Protein AF-A0A7K2Q4Z9-F1 (afdb_monomer_lite)

Secondary structure (DSSP, 8-state):
---EEEEEEEEEE-TT-SS--EEEEEEEEE-TT-------------B-GGGSPPPHHHHHHTHHHH-SGGGHHHHS--B-

Sequence (80 aa):
MTDFSFACTGVRADPYAAGPTLVFRLRITTAPDKRVHALALRCQIRIEPARRGYGTGEAAALHDLFGERARWGNTLQPLQ

pLDDT: mean 90.37, std 5.85, range [54.0, 96.44]

Structure (mmCIF, N/CA/C/O backbone):
data_AF-A0A7K2Q4Z9-F1
#
_entry.id   AF-A0A7K2Q4Z9-F1
#
loop_
_atom_site.group_PDB
_atom_site.id
_atom_site.type_symbol
_atom_site.label_atom_id
_atom_site.label_alt_id
_atom_site.label_comp_id
_atom_site.label_asym_id
_atom_site.label_entity_id
_atom_site.label_seq_id
_atom_site.pdbx_PDB_ins_code
_atom_site.Cartn_x
_atom_site.Cartn_y
_atom_site.Cartn_z
_atom_site.occupancy
_atom_site.B_iso_or_equiv
_atom_site.auth_seq_id
_atom_site.auth_comp_id
_atom_site.auth_asym_id
_atom_site.auth_atom_id
_atom_site.pdbx_PDB_model_num
ATOM 1 N N . MET A 1 1 ? -13.226 14.570 18.703 1.00 54.00 1 MET A N 1
ATOM 2 C CA . MET A 1 1 ? -12.945 13.530 17.688 1.00 54.00 1 MET A CA 1
ATOM 3 C C . MET A 1 1 ? -12.558 12.251 18.402 1.00 54.00 1 MET A C 1
ATOM 5 O O . MET A 1 1 ? -11.797 12.320 19.359 1.00 54.00 1 MET A O 1
ATOM 9 N N . THR A 1 2 ? -13.099 11.106 17.995 1.00 63.75 2 THR A N 1
ATOM 10 C CA . THR A 1 2 ? -12.623 9.811 18.493 1.00 63.75 2 THR A CA 1
ATOM 11 C C . THR A 1 2 ? -11.208 9.608 17.970 1.00 63.75 2 THR A C 1
ATOM 13 O O . THR A 1 2 ? -11.001 9.608 16.762 1.00 63.75 2 THR A O 1
ATOM 16 N N . ASP A 1 3 ? -10.240 9.531 18.878 1.00 84.69 3 ASP A N 1
ATOM 17 C CA . ASP A 1 3 ? -8.833 9.413 18.516 1.00 84.69 3 ASP A CA 1
ATOM 18 C C . ASP A 1 3 ? -8.557 8.000 17.982 1.00 84.69 3 ASP A C 1
ATOM 20 O O . ASP A 1 3 ? -8.568 7.013 18.731 1.00 84.69 3 ASP A O 1
ATOM 24 N N . PHE A 1 4 ? -8.422 7.905 16.660 1.00 89.81 4 PHE A N 1
ATOM 25 C CA . PHE A 1 4 ? -8.081 6.691 15.935 1.00 89.81 4 PHE A CA 1
ATOM 26 C C . PHE A 1 4 ? -6.836 6.948 15.096 1.00 89.81 4 PHE A C 1
ATOM 28 O O . PHE A 1 4 ? -6.759 7.947 14.381 1.00 89.81 4 PHE A O 1
ATOM 35 N N . SER A 1 5 ? -5.896 6.007 15.123 1.00 91.38 5 SER A N 1
ATOM 36 C CA . SER A 1 5 ? -4.767 5.988 14.196 1.00 91.38 5 SER A CA 1
ATOM 37 C C . SER A 1 5 ? -4.995 4.938 13.114 1.00 91.38 5 SER A C 1
ATOM 39 O O . SER A 1 5 ? -5.528 3.860 13.383 1.00 91.38 5 SER A O 1
ATOM 41 N N . PHE A 1 6 ? -4.578 5.255 11.890 1.00 91.56 6 PHE A N 1
ATOM 42 C CA . PHE A 1 6 ? -4.707 4.390 10.724 1.00 91.56 6 PHE A CA 1
ATOM 43 C C . PHE A 1 6 ? -3.337 4.222 10.076 1.00 91.56 6 PHE A C 1
ATOM 45 O O . PHE A 1 6 ? -2.634 5.203 9.837 1.00 91.56 6 PHE A O 1
ATOM 52 N N . ALA A 1 7 ? -2.956 2.986 9.767 1.00 93.38 7 ALA A N 1
ATOM 53 C CA . ALA A 1 7 ? -1.701 2.691 9.088 1.00 93.38 7 ALA A CA 1
ATOM 54 C C . ALA A 1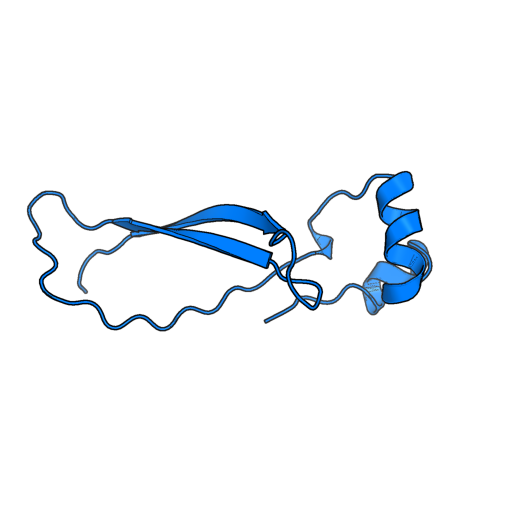 7 ? -1.881 1.553 8.083 1.00 93.38 7 ALA A C 1
ATOM 56 O O . ALA A 1 7 ? -2.280 0.449 8.451 1.00 93.38 7 ALA A O 1
ATOM 57 N N . CYS A 1 8 ? -1.539 1.790 6.816 1.00 93.56 8 CYS A N 1
ATOM 58 C CA . CYS A 1 8 ? -1.357 0.704 5.859 1.00 93.56 8 CYS A CA 1
ATOM 59 C C . CYS A 1 8 ? -0.023 0.012 6.169 1.00 93.56 8 CYS A C 1
ATOM 61 O O . CYS A 1 8 ? 1.043 0.581 5.963 1.00 93.56 8 CYS A O 1
ATOM 63 N N . THR A 1 9 ? -0.084 -1.199 6.711 1.00 95.94 9 THR A N 1
ATOM 64 C CA . THR A 1 9 ? 1.087 -1.942 7.214 1.00 95.94 9 THR A CA 1
ATOM 65 C C . THR A 1 9 ? 1.702 -2.876 6.181 1.00 95.94 9 THR A C 1
ATOM 67 O O . THR A 1 9 ? 2.784 -3.410 6.403 1.00 95.94 9 THR A O 1
ATOM 70 N N . GLY A 1 10 ? 1.034 -3.083 5.049 1.00 94.00 10 GLY A N 1
ATOM 71 C CA . GLY A 1 10 ? 1.583 -3.878 3.964 1.00 94.00 10 GLY A CA 1
ATOM 72 C C . GLY A 1 10 ? 0.647 -3.973 2.773 1.00 94.00 10 GLY A C 1
ATOM 73 O O . GLY A 1 10 ? -0.535 -3.634 2.856 1.00 94.00 10 GLY A O 1
ATOM 74 N N . VAL A 1 11 ? 1.204 -4.467 1.676 1.00 94.56 11 VAL A N 1
ATOM 75 C CA . VAL A 1 11 ? 0.493 -4.781 0.441 1.00 94.56 11 VAL A CA 1
ATOM 76 C C . VAL A 1 11 ? 1.045 -6.087 -0.117 1.00 94.56 11 VAL A C 1
ATOM 78 O O . VAL A 1 11 ? 2.244 -6.349 -0.015 1.00 94.56 11 VAL A O 1
ATOM 81 N N . ARG A 1 12 ? 0.176 -6.914 -0.693 1.00 94.62 12 ARG A N 1
ATOM 82 C CA . ARG A 1 12 ? 0.566 -8.108 -1.452 1.00 94.62 12 ARG A CA 1
ATOM 83 C C . ARG A 1 12 ? -0.274 -8.228 -2.716 1.00 94.62 12 ARG A C 1
ATOM 85 O O . ARG A 1 12 ? -1.416 -7.777 -2.724 1.00 94.62 12 ARG A O 1
ATOM 92 N N . ALA A 1 13 ? 0.265 -8.878 -3.742 1.00 94.25 13 ALA A N 1
ATOM 93 C CA . ALA A 1 13 ? -0.568 -9.399 -4.819 1.00 94.25 13 ALA A CA 1
ATOM 94 C C . ALA A 1 13 ? -1.495 -10.490 -4.263 1.00 94.25 13 ALA A C 1
ATOM 96 O O . ALA A 1 13 ? -1.119 -11.204 -3.321 1.00 94.25 13 ALA A O 1
ATOM 97 N N . ASP A 1 14 ? -2.703 -10.599 -4.810 1.00 96.44 14 ASP A N 1
ATOM 98 C CA . ASP A 1 14 ? -3.608 -11.682 -4.449 1.00 96.44 14 ASP A CA 1
ATOM 99 C C . ASP A 1 14 ? -3.341 -12.941 -5.282 1.00 96.44 14 ASP A C 1
ATOM 101 O O . ASP A 1 14 ? -3.503 -12.896 -6.505 1.00 96.44 14 ASP A O 1
ATOM 105 N N . PRO A 1 15 ? -2.906 -14.059 -4.667 1.00 93.00 15 PRO A N 1
ATOM 106 C CA . PRO A 1 15 ? -2.706 -15.297 -5.400 1.00 93.00 15 PRO A CA 1
ATOM 107 C C . PRO A 1 15 ? -4.026 -15.777 -6.002 1.00 93.00 15 PRO A C 1
ATOM 109 O O . PRO A 1 15 ? -5.053 -15.773 -5.329 1.00 93.00 15 PRO A O 1
ATOM 112 N N . TYR A 1 16 ? -3.979 -16.242 -7.251 1.00 92.88 16 TYR A N 1
ATOM 113 C CA . TYR A 1 16 ? -5.120 -16.844 -7.954 1.00 92.88 16 TYR A CA 1
ATOM 114 C C . TYR A 1 16 ? -6.306 -15.905 -8.230 1.00 92.88 16 TYR A C 1
ATOM 116 O O . TYR A 1 16 ? -7.376 -16.377 -8.613 1.00 92.88 16 TYR A O 1
ATOM 124 N N . ALA A 1 17 ? -6.142 -14.589 -8.079 1.00 94.25 17 ALA A N 1
ATOM 125 C CA . ALA A 1 17 ? -7.167 -13.645 -8.504 1.00 94.25 17 ALA A CA 1
ATOM 126 C C . ALA A 1 17 ? -7.355 -13.691 -10.030 1.00 94.25 17 ALA A C 1
ATOM 128 O O . ALA A 1 17 ? -6.392 -13.806 -10.787 1.00 94.25 17 ALA A O 1
ATOM 129 N N . ALA A 1 18 ? -8.603 -13.548 -10.484 1.00 93.94 18 ALA A N 1
ATOM 130 C CA . ALA A 1 18 ? -8.952 -13.551 -11.909 1.00 93.94 18 ALA A CA 1
ATOM 131 C C . ALA A 1 18 ? -8.344 -12.369 -12.694 1.00 93.94 18 ALA A C 1
ATOM 133 O O . ALA A 1 18 ? -8.323 -12.382 -13.921 1.00 93.94 18 ALA A O 1
ATOM 134 N N . GLY A 1 19 ? -7.839 -11.353 -11.993 1.00 89.69 19 GLY A N 1
ATOM 135 C CA . GLY A 1 19 ? -7.107 -10.234 -12.568 1.00 89.69 19 GLY A CA 1
ATOM 136 C C . GLY A 1 19 ? -6.150 -9.596 -11.557 1.00 89.69 19 GLY A C 1
ATOM 137 O O . GLY A 1 19 ? -6.172 -9.956 -10.373 1.00 89.69 19 GLY A O 1
ATOM 138 N N . PRO A 1 20 ? -5.314 -8.636 -12.001 1.00 86.19 20 PRO A N 1
ATOM 139 C CA . PRO A 1 20 ? -4.351 -7.948 -11.146 1.00 86.19 20 PRO A CA 1
ATOM 140 C C . PRO A 1 20 ? -5.030 -7.323 -9.924 1.00 86.19 20 PRO A C 1
ATOM 142 O O . PRO A 1 20 ? -5.779 -6.357 -10.038 1.00 86.19 20 PRO A O 1
ATOM 145 N N . THR A 1 21 ? -4.765 -7.889 -8.747 1.00 92.19 21 THR A N 1
ATOM 146 C CA . THR A 1 21 ? -5.410 -7.486 -7.494 1.00 92.19 21 THR A CA 1
ATOM 147 C C . THR A 1 21 ? -4.364 -7.291 -6.407 1.00 92.19 21 THR A C 1
ATOM 149 O O . THR A 1 21 ? -3.486 -8.136 -6.213 1.00 92.19 21 THR A O 1
ATOM 152 N N . LEU A 1 22 ? -4.466 -6.175 -5.684 1.00 92.31 22 LEU A N 1
ATOM 153 C CA . LEU A 1 22 ? -3.623 -5.859 -4.534 1.00 92.31 22 LEU A CA 1
ATOM 154 C C . LEU A 1 22 ? -4.446 -5.905 -3.246 1.00 92.31 22 LEU A C 1
ATOM 156 O O . LEU A 1 22 ? -5.488 -5.263 -3.137 1.00 92.31 22 LEU A O 1
ATOM 160 N N . VAL A 1 23 ? -3.938 -6.620 -2.245 1.00 95.12 23 VAL A N 1
ATOM 161 C CA . VAL A 1 23 ? -4.532 -6.706 -0.90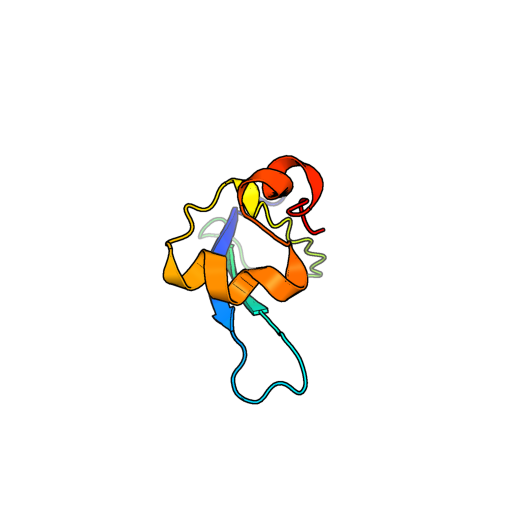8 1.00 95.12 23 VAL A CA 1
ATOM 162 C C . VAL A 1 23 ? -3.718 -5.847 0.049 1.00 95.12 23 VAL A C 1
ATOM 164 O O . VAL A 1 23 ? -2.569 -6.168 0.362 1.00 95.12 23 VAL A O 1
ATOM 167 N N . PHE A 1 24 ? -4.327 -4.766 0.531 1.00 94.25 24 PHE A N 1
ATOM 168 C CA . PHE A 1 24 ? -3.732 -3.855 1.507 1.00 94.25 24 PHE A CA 1
ATOM 169 C C . PHE A 1 24 ? -4.128 -4.244 2.929 1.00 94.25 24 PHE A C 1
ATOM 171 O O . PHE A 1 24 ? -5.297 -4.500 3.218 1.00 94.25 24 PHE A O 1
ATOM 178 N N . ARG A 1 25 ? -3.157 -4.253 3.846 1.00 95.44 25 ARG A N 1
ATOM 179 C CA . ARG A 1 25 ? -3.409 -4.499 5.269 1.00 95.44 25 ARG A CA 1
ATOM 180 C C . ARG A 1 25 ? -3.495 -3.183 6.025 1.00 95.44 25 ARG A C 1
ATOM 182 O O . ARG A 1 25 ? -2.482 -2.512 6.219 1.00 95.44 25 ARG A O 1
ATOM 189 N N . LEU A 1 26 ? -4.680 -2.860 6.527 1.00 94.00 26 LEU A N 1
ATOM 190 C CA . LEU A 1 26 ? -4.911 -1.683 7.356 1.00 94.00 26 LEU A CA 1
ATOM 191 C C . LEU A 1 26 ? -4.867 -2.049 8.845 1.00 94.00 26 LEU A C 1
ATOM 193 O O . LEU A 1 26 ? -5.562 -2.959 9.291 1.00 94.00 26 LEU A O 1
ATOM 197 N N . ARG A 1 27 ? -4.058 -1.323 9.618 1.00 93.94 27 ARG A N 1
ATOM 198 C CA . ARG A 1 27 ? -4.077 -1.321 11.082 1.00 93.94 27 ARG A CA 1
ATOM 199 C C . ARG A 1 27 ? -4.839 -0.089 11.549 1.00 93.94 27 ARG A C 1
ATOM 201 O O . ARG A 1 27 ? -4.490 1.022 11.158 1.00 93.94 27 ARG A O 1
ATOM 208 N N . ILE A 1 28 ? -5.832 -0.302 12.403 1.00 92.75 28 ILE A N 1
ATOM 209 C CA . ILE A 1 28 ? -6.609 0.753 13.054 1.00 92.75 28 ILE A CA 1
ATOM 210 C C . ILE A 1 28 ? -6.403 0.600 14.558 1.00 92.75 28 ILE A C 1
ATOM 212 O O . ILE A 1 28 ? -6.586 -0.497 15.085 1.00 92.75 28 ILE A O 1
ATOM 216 N N . THR A 1 29 ? -5.998 1.662 15.249 1.00 92.88 29 THR A N 1
ATOM 217 C CA . THR A 1 29 ? -5.829 1.650 16.711 1.00 92.88 29 THR A CA 1
ATOM 218 C C . THR A 1 29 ? -6.598 2.796 17.344 1.00 92.88 29 THR A C 1
ATOM 220 O O . THR A 1 29 ? -6.833 3.814 16.702 1.00 92.88 29 THR A O 1
ATOM 223 N N . THR A 1 30 ? -6.961 2.651 18.613 1.00 92.19 30 THR A N 1
ATOM 224 C CA . THR A 1 30 ? -7.525 3.727 19.437 1.00 92.19 30 THR A CA 1
ATOM 225 C C . THR A 1 30 ? -6.760 3.821 20.755 1.00 92.19 30 THR A C 1
ATOM 227 O O . THR A 1 30 ? -5.839 3.033 20.983 1.00 92.19 30 THR A O 1
ATOM 230 N N . ALA A 1 31 ? -7.106 4.795 21.595 1.00 89.88 31 ALA A N 1
ATOM 231 C CA . ALA A 1 31 ? -6.535 4.919 22.930 1.00 89.88 31 ALA A CA 1
ATOM 232 C C . ALA A 1 31 ? -6.775 3.625 23.748 1.00 89.88 31 ALA A C 1
ATOM 234 O O . ALA A 1 31 ? -7.834 3.011 23.593 1.00 89.88 31 ALA A O 1
ATOM 235 N N . PRO A 1 32 ? -5.825 3.184 24.596 1.00 85.50 32 PRO A N 1
ATOM 236 C CA . PRO A 1 32 ? -5.880 1.870 25.256 1.00 85.50 32 PRO A CA 1
ATOM 237 C C . PRO A 1 32 ? -7.131 1.618 26.110 1.00 85.50 32 PRO A C 1
ATOM 239 O O . PRO A 1 32 ? -7.537 0.477 26.300 1.00 85.50 32 PRO A O 1
ATOM 242 N N . ASP A 1 33 ? -7.739 2.681 26.624 1.00 87.81 33 ASP A N 1
ATOM 243 C CA . ASP A 1 33 ? -8.916 2.692 27.490 1.00 87.81 33 ASP A CA 1
ATOM 244 C C . ASP A 1 33 ? -10.248 2.741 26.718 1.00 87.81 33 ASP A C 1
ATOM 246 O O . ASP A 1 33 ? -11.325 2.711 27.319 1.00 87.81 33 ASP A O 1
ATOM 250 N N . LYS A 1 34 ? -10.208 2.792 25.381 1.00 88.62 34 LYS A N 1
ATOM 251 C CA . LYS A 1 34 ? -11.405 2.882 24.539 1.00 88.62 34 LYS A CA 1
ATOM 252 C C . LYS A 1 34 ? -11.787 1.539 23.939 1.00 88.62 34 LYS A C 1
ATOM 254 O O . LYS A 1 34 ? -11.044 0.929 23.173 1.00 88.62 34 LYS A O 1
ATOM 259 N N . ARG A 1 35 ? -13.026 1.120 24.203 1.00 88.69 35 ARG A N 1
ATOM 260 C CA . ARG A 1 35 ? -13.642 -0.038 23.552 1.00 88.69 35 ARG A CA 1
ATOM 261 C C . ARG A 1 35 ? -14.360 0.379 22.271 1.00 88.69 35 ARG A C 1
ATOM 263 O O . ARG A 1 35 ? -15.245 1.231 22.290 1.00 88.69 35 ARG A O 1
ATOM 270 N N . VAL A 1 36 ? -14.022 -0.274 21.162 1.00 89.12 36 VAL A N 1
ATOM 271 C CA . VAL A 1 36 ? -14.748 -0.129 19.894 1.00 89.12 36 VAL A CA 1
ATOM 272 C C . VAL A 1 36 ? -15.859 -1.172 19.849 1.00 89.12 36 VAL A C 1
ATOM 274 O O . VAL A 1 36 ? -15.587 -2.367 19.775 1.00 89.12 36 VAL A O 1
ATOM 277 N N . HIS A 1 37 ? -17.113 -0.728 19.918 1.00 90.62 37 HIS A N 1
ATOM 278 C CA . HIS A 1 37 ? -18.277 -1.616 19.818 1.00 90.62 37 HIS A CA 1
ATOM 279 C C . HIS A 1 37 ? -18.689 -1.882 18.366 1.00 90.62 37 HIS A C 1
ATOM 281 O O . HIS A 1 37 ? -19.071 -2.997 18.029 1.00 90.62 37 HIS A O 1
ATOM 287 N N . ALA A 1 38 ? -18.591 -0.868 17.509 1.00 91.00 38 ALA A N 1
ATOM 288 C CA . ALA A 1 38 ? -18.856 -0.961 16.081 1.00 91.00 38 ALA A CA 1
ATOM 289 C C . ALA A 1 38 ? -18.040 0.102 15.335 1.00 91.00 38 ALA A C 1
ATOM 291 O O . ALA A 1 38 ? -17.728 1.156 15.893 1.00 91.00 38 ALA A O 1
ATOM 292 N N . LEU A 1 39 ? -17.711 -0.175 14.072 1.00 86.56 39 LEU A N 1
ATOM 293 C CA . LEU A 1 39 ? -17.020 0.755 13.184 1.00 86.56 39 LEU A CA 1
ATOM 294 C C . LEU A 1 39 ? -17.605 0.639 11.775 1.00 86.56 39 LEU A C 1
ATOM 296 O O . LEU A 1 39 ? -17.543 -0.425 11.164 1.00 86.56 39 LEU A O 1
ATOM 300 N N . ALA A 1 40 ? -18.133 1.743 11.252 1.00 91.44 40 ALA A N 1
ATOM 301 C CA . ALA A 1 40 ? -18.405 1.890 9.828 1.00 91.44 40 ALA A CA 1
ATOM 302 C C . ALA A 1 40 ? -17.188 2.552 9.178 1.00 91.44 40 ALA A C 1
ATOM 304 O O . ALA A 1 40 ? -16.777 3.638 9.590 1.00 91.44 40 ALA A O 1
ATOM 305 N N . LEU A 1 41 ? -16.593 1.887 8.189 1.00 88.38 41 LEU A N 1
ATOM 306 C CA . LEU A 1 41 ? -15.341 2.318 7.582 1.00 88.38 41 LEU A CA 1
ATOM 307 C C . LEU A 1 41 ? -15.531 2.577 6.090 1.00 88.38 41 LEU A C 1
ATOM 309 O O . LEU A 1 41 ? -15.951 1.699 5.341 1.00 88.38 41 LEU A O 1
ATOM 313 N N . ARG A 1 42 ? -15.142 3.775 5.660 1.00 90.00 42 ARG A N 1
ATOM 314 C CA . ARG A 1 42 ? -14.912 4.097 4.254 1.00 90.00 42 ARG A CA 1
ATOM 315 C C . ARG A 1 42 ? -13.441 4.453 4.109 1.00 90.00 42 ARG A C 1
ATOM 317 O O . ARG A 1 42 ? -12.989 5.450 4.665 1.00 90.00 42 ARG A O 1
ATOM 324 N N . CYS A 1 43 ? -12.703 3.625 3.382 1.00 85.50 43 CYS A N 1
ATOM 325 C CA . CYS A 1 43 ? -11.295 3.857 3.090 1.00 85.50 43 CYS A CA 1
ATOM 326 C C . CYS A 1 43 ? -11.107 4.184 1.618 1.00 85.50 43 CYS A C 1
ATOM 328 O O . CYS A 1 43 ? -11.770 3.611 0.758 1.00 85.50 43 CYS A O 1
ATOM 330 N N . GLN A 1 44 ? -10.153 5.066 1.355 1.00 91.12 44 GLN A N 1
ATOM 331 C CA . GLN A 1 44 ? -9.613 5.308 0.030 1.00 91.12 44 GLN A CA 1
ATOM 332 C C . GLN A 1 44 ? -8.097 5.140 0.115 1.00 91.12 44 GLN A C 1
ATOM 334 O O . GLN A 1 44 ? -7.474 5.622 1.065 1.00 91.12 44 GLN A O 1
ATOM 339 N N . ILE A 1 45 ? -7.513 4.431 -0.847 1.00 88.81 45 ILE A N 1
ATOM 340 C CA . ILE A 1 45 ? -6.071 4.196 -0.919 1.00 88.81 45 ILE A CA 1
ATOM 341 C C . ILE A 1 45 ? -5.555 4.924 -2.150 1.00 88.81 45 ILE A C 1
ATOM 343 O O . ILE A 1 45 ? -5.869 4.540 -3.269 1.00 88.81 45 ILE A O 1
ATOM 347 N N . ARG A 1 46 ? -4.738 5.959 -1.935 1.00 91.25 46 ARG A N 1
ATOM 348 C CA . ARG A 1 46 ? -4.014 6.620 -3.021 1.00 91.25 46 ARG A CA 1
ATOM 349 C C . ARG A 1 46 ? -2.656 5.960 -3.201 1.00 91.25 46 ARG A C 1
ATOM 351 O O . ARG A 1 46 ? -1.879 5.874 -2.248 1.00 91.25 46 ARG A O 1
ATOM 358 N N . ILE A 1 47 ? -2.369 5.519 -4.418 1.00 90.38 47 ILE A N 1
ATOM 359 C CA . ILE A 1 47 ? -1.087 4.916 -4.781 1.00 90.38 47 ILE A CA 1
ATOM 360 C C . ILE A 1 47 ? -0.306 5.940 -5.600 1.00 90.38 47 ILE A C 1
ATOM 362 O O . ILE A 1 47 ? -0.804 6.450 -6.598 1.00 90.38 47 ILE A O 1
ATOM 366 N N . GLU A 1 48 ? 0.926 6.218 -5.172 1.00 91.88 48 GLU A N 1
ATOM 367 C CA . GLU A 1 48 ? 1.860 7.140 -5.829 1.00 91.88 48 GLU A CA 1
ATOM 368 C C . GLU A 1 48 ? 2.987 6.331 -6.495 1.00 91.88 48 GLU A C 1
ATOM 370 O O . GLU A 1 48 ? 4.096 6.258 -5.950 1.00 91.88 48 GLU A O 1
ATOM 375 N N . PRO A 1 49 ? 2.730 5.660 -7.634 1.00 89.88 49 PRO A N 1
ATOM 376 C CA . PRO A 1 49 ? 3.689 4.729 -8.219 1.00 89.88 49 PRO A CA 1
ATOM 377 C C . PRO A 1 49 ? 4.989 5.444 -8.615 1.00 89.88 49 PRO A C 1
ATOM 379 O O . PRO A 1 49 ? 6.068 4.894 -8.420 1.00 89.88 49 PRO A O 1
ATOM 382 N N . ALA A 1 50 ? 4.926 6.715 -9.028 1.00 90.25 50 ALA A N 1
ATOM 383 C CA . ALA A 1 50 ? 6.096 7.502 -9.431 1.00 90.25 50 ALA A CA 1
ATOM 384 C C . ALA A 1 50 ? 7.110 7.726 -8.295 1.00 90.25 50 ALA A C 1
ATOM 386 O O . ALA A 1 50 ? 8.276 8.023 -8.550 1.00 90.25 50 ALA A O 1
ATOM 387 N N . ARG A 1 51 ? 6.688 7.561 -7.033 1.00 90.38 51 ARG A N 1
ATOM 388 C CA . ARG A 1 51 ? 7.565 7.678 -5.859 1.00 90.38 51 ARG A CA 1
ATOM 389 C C . ARG A 1 51 ? 8.337 6.394 -5.557 1.00 90.38 51 ARG A C 1
ATOM 391 O O . ARG A 1 51 ? 9.215 6.409 -4.695 1.00 90.38 51 ARG A O 1
ATOM 398 N N . ARG A 1 52 ? 8.014 5.283 -6.224 1.00 91.06 52 ARG A N 1
ATOM 399 C CA . ARG A 1 52 ? 8.709 4.003 -6.068 1.00 91.06 52 ARG A CA 1
ATOM 400 C C . ARG A 1 52 ? 9.913 3.954 -7.007 1.00 91.06 52 ARG A C 1
ATOM 402 O O . ARG A 1 52 ? 9.809 4.231 -8.197 1.00 91.06 52 ARG A O 1
ATOM 409 N N . GLY A 1 53 ? 11.063 3.541 -6.482 1.00 91.12 53 GLY A N 1
ATOM 410 C CA . GLY A 1 53 ? 12.201 3.170 -7.317 1.00 91.12 53 GLY A CA 1
ATOM 411 C C . GLY A 1 53 ? 11.929 1.833 -8.004 1.00 91.12 53 GLY A C 1
ATOM 412 O O . GLY A 1 53 ? 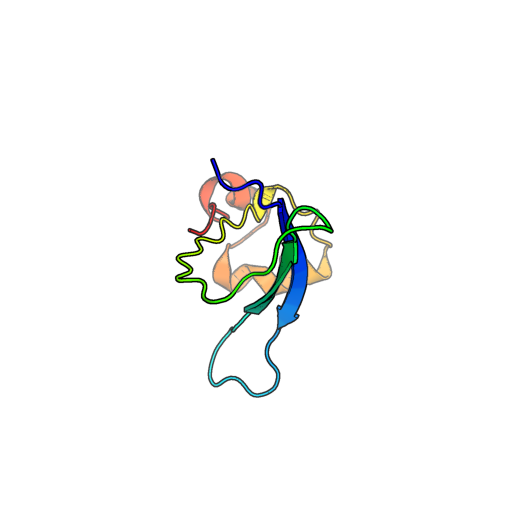11.726 0.834 -7.321 1.00 91.12 53 GLY A O 1
ATOM 413 N N . TYR A 1 54 ? 11.918 1.815 -9.337 1.00 92.00 54 TYR A N 1
ATOM 414 C CA . TYR A 1 54 ? 11.773 0.582 -10.116 1.00 92.00 54 TYR A CA 1
ATOM 415 C C . TYR A 1 54 ? 13.126 0.087 -10.620 1.00 92.00 54 TYR A C 1
ATOM 417 O O . TYR A 1 54 ? 13.891 0.870 -11.197 1.00 92.00 54 TYR A O 1
ATOM 425 N N . GLY A 1 55 ? 13.399 -1.206 -10.463 1.00 94.12 55 GLY A N 1
ATOM 426 C CA . GLY A 1 55 ? 14.563 -1.857 -11.071 1.00 94.12 55 GLY A CA 1
ATOM 427 C C . GLY A 1 55 ? 14.469 -1.929 -12.601 1.00 94.12 55 GLY A C 1
ATOM 428 O O . GLY A 1 55 ? 13.442 -1.596 -13.194 1.00 94.12 55 GLY A O 1
ATOM 429 N N . THR A 1 56 ? 15.536 -2.376 -13.261 1.00 92.44 56 THR A N 1
ATOM 430 C CA . THR A 1 56 ? 15.560 -2.559 -14.725 1.00 92.44 56 THR A CA 1
ATOM 431 C C . THR A 1 56 ? 14.590 -3.650 -15.181 1.00 92.44 56 THR A C 1
ATOM 433 O O . THR A 1 56 ? 13.792 -3.412 -16.083 1.00 92.44 56 THR A O 1
ATOM 436 N N . GLY A 1 57 ? 14.594 -4.810 -14.515 1.00 94.50 57 GLY A N 1
ATOM 437 C CA . GLY A 1 57 ? 13.668 -5.909 -14.818 1.00 94.50 57 GLY A CA 1
ATOM 438 C C . GLY A 1 57 ? 12.201 -5.540 -14.577 1.00 94.50 57 GLY A C 1
ATOM 439 O O . GLY A 1 57 ? 11.339 -5.849 -15.392 1.00 94.50 57 GLY A O 1
ATOM 440 N N . GLU A 1 58 ? 11.918 -4.802 -13.502 1.00 92.75 58 GLU A N 1
ATOM 441 C CA . GLU A 1 58 ? 10.566 -4.305 -13.224 1.00 92.75 58 GLU A CA 1
ATOM 442 C C . GLU A 1 58 ? 10.109 -3.289 -14.273 1.00 92.75 58 GLU A C 1
ATOM 444 O O . GLU A 1 58 ? 8.970 -3.340 -14.722 1.00 92.75 58 GLU A O 1
ATOM 449 N N . ALA A 1 59 ? 10.993 -2.378 -14.692 1.00 91.12 59 ALA A N 1
ATOM 450 C CA . ALA A 1 59 ? 10.665 -1.405 -15.727 1.00 91.12 59 ALA A CA 1
ATOM 451 C C . ALA A 1 59 ? 10.351 -2.075 -17.072 1.00 91.12 59 A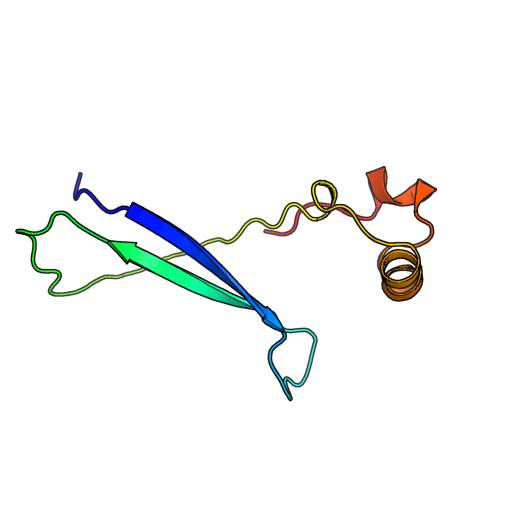LA A C 1
ATOM 453 O O . ALA A 1 59 ? 9.443 -1.624 -17.764 1.00 91.12 59 ALA A O 1
ATOM 454 N N . ALA A 1 60 ? 11.053 -3.160 -17.413 1.00 92.56 60 ALA A N 1
ATOM 455 C CA . ALA A 1 60 ? 10.750 -3.956 -18.598 1.00 92.56 60 ALA A CA 1
ATOM 456 C C . ALA A 1 60 ? 9.377 -4.642 -18.492 1.00 92.56 60 ALA A C 1
ATOM 458 O O . ALA A 1 60 ? 8.581 -4.553 -19.419 1.00 92.56 60 ALA A O 1
ATOM 459 N N . ALA A 1 61 ? 9.055 -5.249 -17.344 1.00 91.25 61 ALA A N 1
ATOM 460 C CA . ALA A 1 61 ? 7.755 -5.894 -17.119 1.00 91.25 61 ALA A CA 1
ATOM 461 C C . ALA A 1 61 ? 6.567 -4.912 -17.138 1.00 91.25 61 ALA A C 1
ATOM 463 O O . ALA A 1 61 ? 5.432 -5.302 -17.392 1.00 91.25 61 ALA A O 1
ATOM 464 N N . LEU A 1 62 ? 6.823 -3.633 -16.858 1.00 90.88 62 LEU A N 1
ATOM 465 C CA . LEU A 1 62 ? 5.826 -2.563 -16.865 1.00 90.88 62 LEU A CA 1
ATOM 466 C C . LEU A 1 62 ? 5.660 -1.880 -18.230 1.00 90.88 62 LEU A C 1
ATOM 468 O O . LEU A 1 62 ? 4.810 -0.995 -18.362 1.00 90.88 62 LEU A O 1
ATOM 472 N N . HIS A 1 63 ? 6.450 -2.269 -19.234 1.00 92.31 63 HIS A N 1
ATOM 473 C CA . HIS A 1 63 ? 6.472 -1.614 -20.539 1.00 92.31 63 HIS A CA 1
ATOM 474 C C . HIS A 1 63 ? 5.106 -1.638 -21.235 1.00 92.31 63 HIS A C 1
ATOM 476 O O . HIS A 1 63 ? 4.666 -0.609 -21.737 1.00 92.31 63 HIS A O 1
ATOM 482 N N . ASP A 1 64 ? 4.388 -2.759 -21.195 1.00 90.00 64 ASP A N 1
ATOM 483 C CA . ASP A 1 64 ? 3.096 -2.883 -21.885 1.00 90.00 64 ASP A CA 1
ATOM 484 C C . ASP A 1 64 ? 2.005 -1.984 -21.281 1.00 90.00 64 ASP A C 1
ATOM 486 O O . ASP A 1 64 ? 1.055 -1.603 -21.960 1.00 90.00 64 ASP A O 1
ATOM 490 N N . LEU A 1 65 ? 2.151 -1.612 -20.005 1.00 88.19 65 LEU A N 1
ATOM 491 C CA . LEU A 1 65 ? 1.198 -0.760 -19.292 1.00 88.19 65 LEU A CA 1
ATOM 492 C C . LEU A 1 65 ? 1.555 0.725 -19.399 1.00 88.19 65 LEU A C 1
ATOM 494 O O . LEU A 1 65 ? 0.674 1.568 -19.560 1.00 88.19 65 LEU A O 1
ATOM 498 N N . PHE A 1 66 ? 2.843 1.057 -19.282 1.00 90.75 66 PHE A N 1
ATOM 499 C CA . PHE A 1 66 ? 3.299 2.440 -19.095 1.00 90.75 66 PHE A CA 1
ATOM 500 C C . PHE A 1 66 ? 4.282 2.924 -20.168 1.00 90.75 66 PHE A C 1
ATOM 502 O O . PHE A 1 66 ? 4.668 4.098 -20.170 1.00 90.75 66 PHE A O 1
ATOM 509 N N . GLY A 1 67 ? 4.674 2.056 -21.096 1.00 92.56 67 GLY A N 1
ATOM 510 C CA . GLY A 1 67 ? 5.692 2.312 -22.105 1.00 92.56 67 GLY A CA 1
ATOM 511 C C . GLY A 1 67 ? 7.100 2.436 -21.522 1.00 92.56 67 GLY A C 1
ATOM 512 O O . GLY A 1 67 ? 7.394 2.045 -20.389 1.00 92.56 67 GLY A O 1
ATOM 513 N N . GLU A 1 68 ? 7.993 3.013 -22.324 1.00 92.62 68 GLU A N 1
ATOM 514 C CA . GLU A 1 68 ? 9.371 3.284 -21.923 1.00 92.62 68 GLU A CA 1
ATOM 515 C C . GLU A 1 68 ? 9.466 4.206 -20.706 1.00 92.62 68 GLU A C 1
ATOM 517 O O . GLU A 1 68 ? 8.672 5.131 -20.525 1.00 92.62 68 GLU A O 1
ATOM 522 N N . ARG A 1 69 ? 10.524 4.018 -19.911 1.00 89.75 69 ARG A N 1
ATOM 523 C CA . ARG A 1 69 ? 10.752 4.762 -18.667 1.00 89.75 69 ARG A CA 1
ATOM 524 C C . ARG A 1 69 ? 10.803 6.280 -18.849 1.00 89.75 69 ARG A C 1
ATOM 526 O O . ARG A 1 69 ? 10.347 7.009 -17.974 1.00 89.75 69 ARG A O 1
ATOM 533 N N . ALA A 1 70 ? 11.301 6.760 -19.990 1.00 91.25 70 ALA A N 1
ATOM 534 C CA . ALA A 1 70 ? 11.317 8.186 -20.324 1.00 91.25 70 ALA A CA 1
ATOM 535 C C . ALA A 1 70 ? 9.904 8.802 -20.395 1.00 91.25 70 ALA A C 1
ATOM 537 O O . ALA A 1 70 ? 9.741 10.003 -20.195 1.00 91.25 70 ALA A O 1
ATOM 538 N N . ARG A 1 71 ? 8.869 7.985 -20.639 1.00 91.75 71 ARG A N 1
ATOM 539 C CA . ARG A 1 71 ? 7.468 8.419 -20.740 1.00 91.75 71 ARG A CA 1
ATOM 540 C C . ARG A 1 71 ? 6.726 8.409 -19.404 1.00 91.75 71 ARG A C 1
ATOM 542 O O . ARG A 1 71 ? 5.630 8.964 -19.326 1.00 91.75 71 ARG A O 1
ATOM 549 N N . TRP A 1 72 ? 7.311 7.832 -18.352 1.00 93.00 72 TRP A N 1
ATOM 550 C CA . TRP A 1 72 ? 6.627 7.605 -17.073 1.00 93.00 72 TRP A CA 1
ATOM 551 C C . TRP A 1 72 ? 6.162 8.880 -16.373 1.00 93.00 72 TRP A C 1
ATOM 553 O O . TRP A 1 72 ? 5.176 8.822 -15.647 1.00 93.00 72 TRP A O 1
ATOM 563 N N . GLY A 1 73 ? 6.782 10.034 -16.645 1.00 89.31 73 GLY A N 1
ATOM 564 C CA . GLY A 1 73 ? 6.283 11.322 -16.144 1.00 89.31 73 GLY A CA 1
ATOM 565 C C . GLY A 1 73 ? 4.834 11.616 -16.555 1.00 89.31 73 GLY A C 1
ATOM 566 O O . GLY A 1 73 ? 4.114 12.284 -15.820 1.00 89.31 73 GLY A O 1
ATOM 567 N N . ASN A 1 74 ? 4.389 11.060 -17.688 1.00 91.06 74 ASN A N 1
ATOM 568 C CA . ASN A 1 74 ? 3.040 11.251 -18.214 1.00 91.06 74 ASN A CA 1
ATOM 569 C 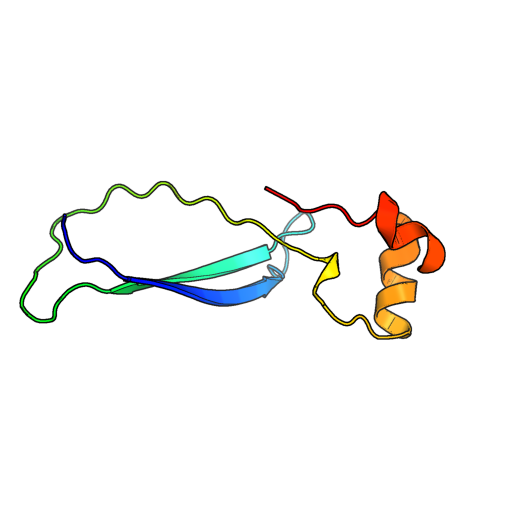C . ASN A 1 74 ? 2.176 9.985 -18.129 1.00 91.06 74 ASN A C 1
ATOM 571 O O . ASN A 1 74 ? 0.959 10.103 -18.019 1.00 91.06 74 ASN A O 1
ATOM 575 N N . THR A 1 75 ? 2.764 8.787 -18.167 1.00 92.06 75 THR A N 1
ATOM 576 C CA . THR A 1 75 ? 1.999 7.527 -18.205 1.00 92.06 75 THR A CA 1
ATOM 577 C C . THR A 1 75 ? 1.766 6.903 -16.829 1.00 92.06 75 THR A C 1
ATOM 579 O O . THR A 1 75 ? 0.754 6.237 -16.629 1.00 92.06 75 THR A O 1
ATOM 582 N N . LEU A 1 76 ? 2.653 7.134 -15.860 1.00 91.88 76 LEU A N 1
ATOM 583 C CA . LEU A 1 76 ? 2.629 6.484 -14.548 1.00 91.88 76 LEU A CA 1
ATOM 584 C C . LEU A 1 76 ? 1.955 7.394 -13.504 1.00 91.88 76 LEU A C 1
ATOM 586 O O . LEU A 1 76 ? 2.583 7.890 -12.569 1.00 91.88 76 LEU A O 1
ATOM 590 N N . GLN A 1 77 ? 0.662 7.650 -13.714 1.00 90.81 77 GLN A N 1
ATOM 591 C CA . GLN A 1 77 ? -0.131 8.576 -12.901 1.00 90.81 77 GLN A CA 1
ATOM 592 C C . GLN A 1 77 ? -0.572 7.967 -11.556 1.00 90.81 77 GLN A C 1
ATOM 594 O O . GLN A 1 77 ? -0.668 6.741 -11.434 1.00 90.81 77 GLN A O 1
ATOM 599 N N . PRO A 1 78 ? -0.865 8.800 -10.539 1.00 90.69 78 PRO A N 1
ATOM 600 C CA . PRO A 1 78 ? -1.451 8.335 -9.285 1.00 90.69 78 PRO A CA 1
ATOM 601 C C . PRO A 1 78 ? -2.777 7.596 -9.498 1.00 90.69 78 PRO A C 1
ATOM 603 O O . PRO A 1 78 ? -3.603 8.008 -10.312 1.00 90.69 78 PRO A O 1
ATOM 606 N N . LEU A 1 79 ? -2.997 6.534 -8.720 1.00 86.19 79 LEU A N 1
ATOM 607 C CA . LEU A 1 79 ? -4.255 5.781 -8.697 1.00 86.19 79 LEU A CA 1
ATOM 608 C C . LEU A 1 79 ? -5.035 6.128 -7.424 1.00 86.19 79 LEU A C 1
ATOM 610 O O . LEU A 1 79 ? -4.426 6.283 -6.358 1.00 86.19 79 LEU A O 1
ATOM 614 N N . GLN A 1 80 ? -6.358 6.259 -7.538 1.00 77.88 80 GLN A N 1
ATOM 615 C CA . GLN A 1 80 ? -7.262 6.669 -6.455 1.00 77.88 80 GLN A CA 1
ATOM 616 C C . GLN A 1 80 ? -8.396 5.686 -6.202 1.00 77.88 80 GLN A C 1
ATOM 618 O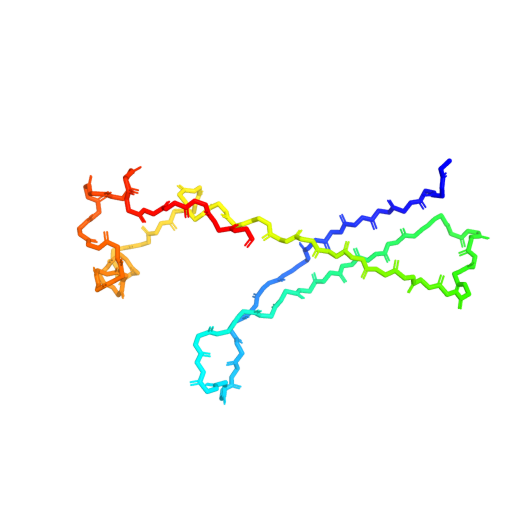 O . GLN A 1 80 ? -8.796 4.988 -7.158 1.00 77.88 80 GLN A O 1
#

Radius of gyration: 17.6 Å; chains: 1; bounding box: 34×30×50 Å

Foldseek 3Di:
DQDKDKDFPDKDFDPPDPDTDIDTDMDIDGDPPDDDPDDDDDDDDKDDVVPDDDDPVRQVVCCVQQNHPVRCVPRVDIDD